Protein AF-A0A349ULS3-F1 (afdb_monomer)

Foldseek 3Di:
DVVVVVVVVVVLVVVVVQCVQWAFAAWDPDVFTWTQIPNDIDGQQDDDPQWGFPDTDHFWTWTDHPRDIDIDGHDD

pLDDT: mean 91.81, std 7.15, range [60.22, 97.5]

Solvent-accessible surface area 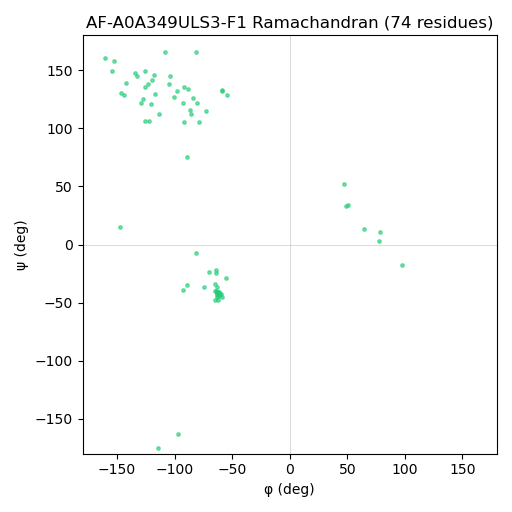(backbone atoms only — not comparable to full-atom values): 4420 Å² total; per-residue (Å²): 114,68,69,60,54,54,51,52,52,52,51,53,52,52,51,55,57,55,52,68,76,57,45,41,76,48,51,44,86,57,102,66,46,35,35,30,43,75,95,37,83,43,41,69,72,38,74,56,99,78,26,32,29,70,43,72,48,85,58,33,35,33,32,31,42,97,89,47,76,45,78,44,56,49,74,129

Secondary structure (DSSP, 8-state):
-HHHHHHHHHHHHHHHHHHTT--EEEEE-SSS-EEEETTEEEETT-EETTEEEEEE-SSEEEEEETTEEEEEEP--

Radius of gyration: 13.6 Å; Cα contacts (8 Å, |Δi|>4): 128; chains: 1; bounding box: 42×17×34 Å

Sequence (76 aa):
AEQQAAQREQEVQAIHAQARALNLQSTMLGAVPTALLNDRVLRVGEWVNGFRVAEIGASWCVVEKSGVQIRLMMKN

Structure (mmCIF, N/CA/C/O backbone):
data_AF-A0A349ULS3-F1
#
_entry.id   AF-A0A349ULS3-F1
#
loop_
_atom_site.group_PDB
_atom_site.id
_atom_site.type_symbol
_atom_site.label_atom_id
_atom_site.label_alt_id
_atom_site.label_comp_id
_atom_site.label_asym_id
_atom_site.label_entity_id
_atom_site.label_seq_id
_atom_site.pdbx_PDB_ins_code
_atom_site.Cartn_x
_atom_site.Cartn_y
_atom_site.Cartn_z
_atom_site.occupancy
_atom_site.B_iso_or_equiv
_atom_site.auth_seq_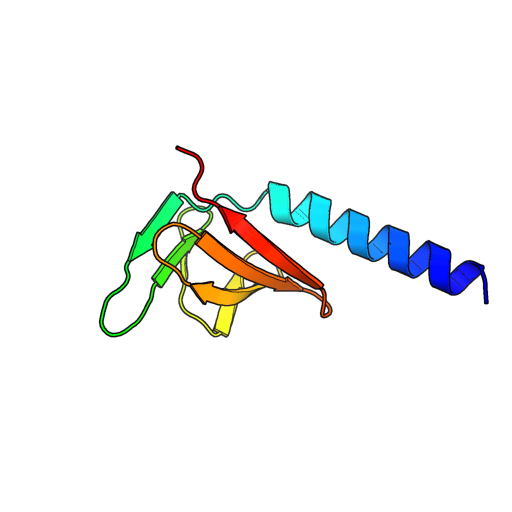id
_atom_site.auth_comp_id
_atom_site.auth_asym_id
_atom_site.auth_atom_id
_atom_site.pdbx_PDB_model_num
ATOM 1 N N . ALA A 1 1 ? -27.202 0.648 14.749 1.00 64.12 1 ALA A N 1
ATOM 2 C CA . ALA A 1 1 ? -26.348 1.516 13.910 1.00 64.12 1 ALA A CA 1
ATOM 3 C C . ALA A 1 1 ? -24.999 1.799 14.582 1.00 64.12 1 ALA A C 1
ATOM 5 O O . ALA A 1 1 ? -23.978 1.605 13.939 1.00 64.12 1 ALA A O 1
ATOM 6 N N . GLU A 1 2 ? -24.958 2.147 15.873 1.00 70.12 2 GLU A N 1
ATOM 7 C CA . GLU A 1 2 ? -23.699 2.435 16.599 1.00 70.12 2 GLU A CA 1
ATOM 8 C C . GLU A 1 2 ? -22.737 1.240 16.715 1.00 70.12 2 GLU A C 1
ATOM 10 O O . GLU A 1 2 ? -21.528 1.402 16.577 1.00 70.12 2 GLU A O 1
ATOM 15 N N . GLN A 1 3 ? -23.257 0.019 16.880 1.00 74.75 3 GLN A N 1
ATOM 16 C CA . GLN A 1 3 ? -22.422 -1.186 17.005 1.00 74.75 3 GLN A CA 1
ATOM 17 C C . GLN A 1 3 ? -21.613 -1.504 15.733 1.00 74.75 3 GLN A C 1
ATOM 19 O O . GLN A 1 3 ? -20.484 -1.976 15.829 1.00 74.75 3 GLN A O 1
ATOM 24 N N . GLN A 1 4 ? -22.158 -1.213 14.545 1.00 77.00 4 GLN A N 1
ATOM 25 C CA . GLN A 1 4 ? -21.458 -1.425 13.270 1.00 77.00 4 GLN A CA 1
ATOM 26 C C . GLN A 1 4 ? -20.365 -0.380 13.029 1.00 77.00 4 GLN A C 1
ATOM 28 O O . GLN A 1 4 ? -19.311 -0.717 12.493 1.00 77.00 4 GLN A O 1
ATOM 33 N N . ALA A 1 5 ? -20.595 0.873 13.431 1.00 82.12 5 ALA A N 1
ATOM 34 C CA . ALA A 1 5 ? -19.590 1.927 13.320 1.00 82.12 5 ALA A CA 1
ATOM 35 C C . ALA A 1 5 ? -18.378 1.620 14.214 1.00 82.12 5 ALA A C 1
ATOM 37 O O . ALA A 1 5 ? -17.252 1.598 13.723 1.00 82.12 5 ALA A O 1
ATOM 38 N N . ALA A 1 6 ? -18.626 1.255 15.476 1.00 84.44 6 ALA A N 1
ATOM 39 C CA . ALA A 1 6 ? -17.571 0.889 16.420 1.00 84.44 6 ALA A CA 1
ATOM 40 C C . ALA A 1 6 ? -16.761 -0.335 15.952 1.00 84.44 6 ALA A C 1
ATOM 42 O O . ALA A 1 6 ? -15.535 -0.342 16.042 1.00 84.44 6 ALA A O 1
ATOM 43 N N . GLN A 1 7 ? -17.424 -1.359 15.400 1.00 85.06 7 GLN A N 1
ATOM 44 C CA . GLN A 1 7 ? -16.734 -2.528 14.841 1.00 85.06 7 GLN A CA 1
ATOM 45 C C . GLN A 1 7 ? -15.850 -2.162 13.647 1.00 85.06 7 GLN A C 1
ATOM 47 O O . GLN A 1 7 ? -14.710 -2.616 13.564 1.00 85.06 7 GLN A O 1
ATOM 52 N N . ARG A 1 8 ? -16.343 -1.310 12.742 1.00 86.44 8 ARG A N 1
ATOM 53 C CA . ARG A 1 8 ? -15.571 -0.878 11.574 1.00 86.44 8 ARG A CA 1
ATOM 54 C C . ARG A 1 8 ? -14.348 -0.058 11.973 1.00 86.44 8 ARG A C 1
ATOM 56 O O . ARG A 1 8 ? -13.276 -0.242 11.405 1.00 86.44 8 ARG A O 1
ATOM 63 N N . GLU A 1 9 ? -14.486 0.819 12.961 1.00 88.38 9 GLU A N 1
ATOM 64 C CA . GLU A 1 9 ? -13.359 1.578 13.508 1.00 88.38 9 GLU A CA 1
ATOM 65 C C . GLU A 1 9 ? -12.307 0.651 14.123 1.00 88.38 9 GLU A C 1
ATOM 67 O O . GLU A 1 9 ? -11.119 0.800 13.835 1.00 88.38 9 GLU A O 1
ATOM 72 N N . GLN A 1 10 ? -12.728 -0.350 14.903 1.00 90.19 10 GLN A N 1
ATOM 73 C CA . GLN A 1 10 ? -11.821 -1.352 15.469 1.00 90.19 10 GLN A CA 1
ATOM 74 C C . GLN A 1 10 ? -11.082 -2.145 14.384 1.00 90.19 10 GLN A C 1
ATOM 76 O O . GLN A 1 10 ? -9.873 -2.353 14.498 1.00 90.19 10 GLN A O 1
ATOM 81 N N . GLU A 1 11 ? -11.774 -2.546 13.314 1.00 91.00 11 GLU A N 1
ATOM 82 C CA . GLU A 1 11 ? -11.160 -3.247 12.183 1.00 91.00 11 GLU A CA 1
ATOM 83 C C . GLU A 1 11 ? -10.107 -2.376 11.487 1.00 91.00 11 GLU A C 1
ATOM 85 O O . GLU A 1 11 ? -8.973 -2.812 11.287 1.00 91.00 11 GLU A O 1
ATOM 90 N N . VAL A 1 12 ? -10.442 -1.119 11.183 1.00 92.00 12 VAL A N 1
ATOM 91 C CA . VAL A 1 12 ? -9.511 -0.168 10.558 1.00 92.00 12 VAL A CA 1
ATOM 92 C C . VAL A 1 12 ? -8.269 0.024 11.432 1.00 92.00 12 VAL A C 1
ATOM 94 O O . VAL A 1 12 ? -7.145 -0.050 10.932 1.00 92.00 12 VAL A O 1
ATOM 97 N N . GLN A 1 13 ? -8.439 0.197 12.746 1.00 92.19 13 GLN A N 1
ATOM 98 C CA . GLN A 1 13 ? -7.315 0.328 13.678 1.00 92.19 13 GLN A CA 1
ATOM 99 C C . GLN A 1 13 ? -6.443 -0.933 13.718 1.00 92.19 13 GLN A C 1
ATOM 101 O O . GLN A 1 13 ? -5.212 -0.835 13.711 1.00 92.19 13 GLN A O 1
ATOM 106 N N . ALA A 1 14 ? -7.052 -2.121 13.699 1.00 93.00 14 ALA A N 1
ATOM 107 C CA . ALA A 1 14 ? -6.319 -3.381 13.639 1.00 93.00 14 ALA A CA 1
ATOM 108 C C . ALA A 1 14 ? -5.507 -3.508 12.339 1.00 93.00 14 ALA A C 1
ATOM 110 O O . ALA A 1 14 ? -4.347 -3.924 12.379 1.00 93.00 14 ALA A O 1
ATOM 111 N N . ILE A 1 15 ? -6.069 -3.099 11.198 1.00 94.12 15 ILE A N 1
ATOM 112 C CA . ILE A 1 15 ? -5.364 -3.082 9.908 1.00 94.12 15 ILE A CA 1
ATOM 113 C C . ILE A 1 15 ? -4.178 -2.109 9.961 1.00 94.12 15 ILE A C 1
ATOM 115 O O . ILE A 1 15 ? -3.070 -2.478 9.568 1.00 94.12 15 ILE A O 1
ATOM 119 N N . HIS A 1 16 ? -4.359 -0.906 10.513 1.00 92.62 16 HIS A N 1
ATOM 120 C CA . HIS A 1 16 ? -3.256 0.040 10.707 1.00 92.62 16 HIS A CA 1
ATOM 121 C C . HIS A 1 16 ? -2.151 -0.525 11.603 1.00 92.62 16 HIS A C 1
ATOM 123 O O . HIS A 1 16 ? -0.971 -0.370 11.285 1.00 92.62 16 HIS A O 1
ATOM 129 N N . ALA A 1 17 ? -2.504 -1.201 12.698 1.00 92.44 17 ALA A N 1
ATOM 130 C CA . ALA A 1 17 ? -1.533 -1.846 13.577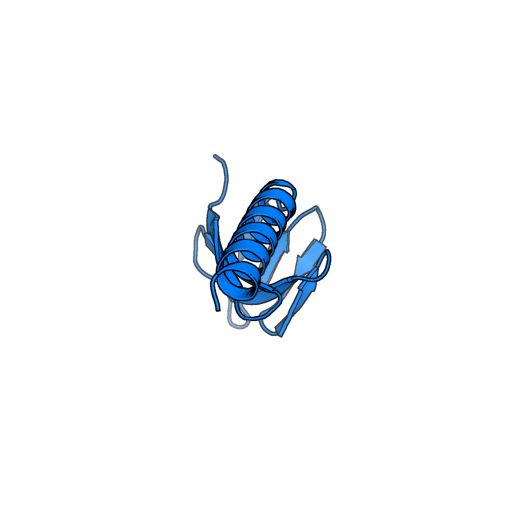 1.00 92.44 17 ALA A CA 1
ATOM 131 C C . ALA A 1 17 ? -0.755 -2.957 12.851 1.00 92.44 17 ALA A C 1
ATOM 133 O O . ALA A 1 17 ? 0.469 -3.014 12.958 1.00 92.44 17 ALA A O 1
ATOM 134 N N . GLN A 1 18 ? -1.436 -3.788 12.056 1.00 92.81 18 GLN A N 1
ATOM 135 C CA . GLN A 1 18 ? -0.800 -4.836 11.250 1.00 92.81 18 GLN A CA 1
ATOM 136 C C . GLN A 1 18 ? 0.136 -4.258 10.183 1.00 92.81 18 GLN A C 1
ATOM 138 O O . GLN A 1 18 ? 1.232 -4.778 9.981 1.00 92.81 18 GLN A O 1
ATOM 143 N N . ALA A 1 19 ? -0.248 -3.157 9.536 1.00 92.88 19 ALA A N 1
ATOM 144 C CA . ALA A 1 19 ? 0.587 -2.503 8.534 1.00 92.88 19 ALA A CA 1
ATOM 145 C C . ALA A 1 19 ? 1.892 -1.937 9.118 1.00 92.88 19 ALA A C 1
ATOM 147 O O . ALA A 1 19 ? 2.881 -1.846 8.400 1.00 92.88 19 ALA A O 1
ATOM 148 N N . ARG A 1 20 ? 1.954 -1.621 10.423 1.00 90.00 20 ARG A N 1
ATOM 149 C CA . ARG A 1 20 ? 3.211 -1.201 11.080 1.00 90.00 20 ARG A CA 1
ATOM 150 C C . ARG A 1 20 ? 4.279 -2.2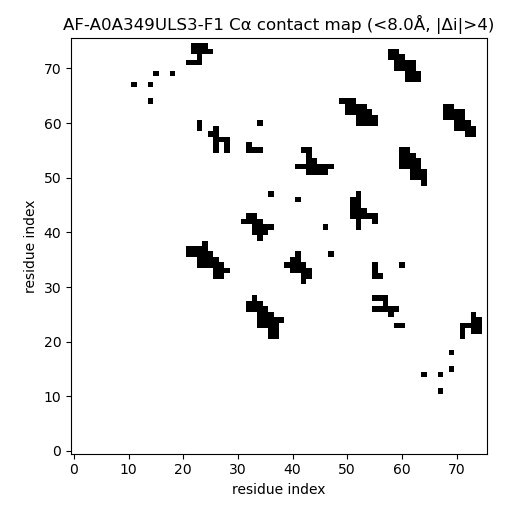98 11.103 1.00 90.00 20 ARG A C 1
ATOM 152 O O . ARG A 1 20 ? 5.456 -1.971 11.239 1.00 90.00 20 ARG A O 1
ATOM 159 N N . ALA A 1 21 ? 3.879 -3.566 10.979 1.00 90.44 21 ALA A N 1
ATOM 160 C CA . ALA A 1 21 ? 4.792 -4.701 10.850 1.00 90.44 21 ALA A CA 1
ATOM 161 C C . ALA A 1 21 ? 5.309 -4.894 9.413 1.00 90.44 21 ALA A C 1
ATOM 163 O O . ALA A 1 21 ? 6.175 -5.737 9.178 1.00 90.44 21 ALA A O 1
ATOM 164 N N . LEU A 1 22 ? 4.780 -4.143 8.442 1.00 92.94 22 LEU A N 1
ATOM 165 C CA . LEU A 1 22 ? 5.358 -4.055 7.109 1.00 92.94 22 LEU A CA 1
ATOM 166 C C . LEU A 1 22 ? 6.468 -3.008 7.126 1.00 92.94 22 LEU A C 1
ATOM 168 O O . LEU A 1 22 ? 6.262 -1.856 7.514 1.00 92.94 22 LEU A O 1
ATOM 172 N N . ASN A 1 23 ? 7.648 -3.416 6.687 1.00 93.56 23 ASN A N 1
ATOM 173 C CA . ASN A 1 23 ? 8.795 -2.547 6.532 1.00 93.56 23 ASN A CA 1
ATOM 174 C C . ASN A 1 23 ? 9.139 -2.429 5.050 1.00 93.56 23 ASN A C 1
ATOM 176 O O . ASN A 1 23 ? 9.561 -3.408 4.430 1.00 93.56 23 ASN A O 1
ATOM 180 N N . LEU A 1 24 ? 8.947 -1.235 4.488 1.00 95.00 24 LEU A N 1
ATOM 181 C CA . LEU A 1 24 ? 9.398 -0.925 3.139 1.00 95.00 24 LEU A CA 1
ATOM 182 C C . LEU A 1 24 ? 10.898 -0.645 3.188 1.00 95.00 24 LEU A C 1
ATOM 184 O O . LEU A 1 24 ? 11.323 0.401 3.671 1.00 95.00 24 LEU A O 1
ATOM 188 N N . GLN A 1 25 ? 11.682 -1.602 2.706 1.00 95.00 25 GLN A N 1
ATOM 189 C CA . GLN A 1 25 ? 13.141 -1.551 2.741 1.00 95.00 25 GLN A CA 1
ATOM 190 C C . GLN A 1 25 ? 13.717 -0.868 1.498 1.00 95.00 25 GLN A C 1
ATOM 192 O O . GLN A 1 25 ? 14.739 -0.199 1.584 1.00 95.00 25 GLN A O 1
ATOM 197 N N . SER A 1 26 ? 13.089 -1.049 0.335 1.00 94.31 26 SER A N 1
ATOM 198 C CA . SER A 1 26 ? 13.543 -0.453 -0.924 1.00 94.31 26 SER A CA 1
ATOM 199 C C . SER A 1 26 ? 12.423 -0.422 -1.960 1.00 94.31 26 SER A C 1
ATOM 201 O O . SER A 1 26 ? 11.456 -1.184 -1.872 1.00 94.31 26 SER A O 1
ATOM 203 N N . THR A 1 27 ? 12.568 0.434 -2.967 1.00 95.69 27 THR A N 1
ATOM 204 C CA . THR A 1 27 ? 11.737 0.427 -4.174 1.00 95.69 27 THR A CA 1
ATOM 205 C C . THR A 1 27 ? 12.624 0.526 -5.408 1.00 95.69 27 THR A C 1
ATOM 207 O O . THR A 1 27 ? 13.669 1.175 -5.396 1.00 95.69 27 THR A O 1
ATOM 210 N N . MET A 1 28 ? 12.215 -0.138 -6.481 1.00 94.88 28 MET A N 1
ATOM 211 C CA . MET A 1 28 ? 12.889 -0.104 -7.772 1.00 94.88 28 MET A CA 1
ATOM 212 C C . MET A 1 28 ? 11.868 0.294 -8.830 1.00 94.88 28 MET A C 1
ATOM 214 O O . MET A 1 28 ? 10.996 -0.491 -9.213 1.00 94.88 28 MET A O 1
ATOM 218 N N . LEU A 1 29 ? 11.980 1.535 -9.298 1.00 92.38 29 LEU A N 1
ATOM 219 C CA . LEU A 1 29 ? 11.144 2.098 -10.353 1.00 92.38 29 LEU A CA 1
ATOM 220 C C . LEU A 1 29 ? 11.776 1.835 -11.726 1.00 92.38 29 LEU A C 1
ATOM 222 O O . LEU A 1 29 ? 12.394 2.713 -12.321 1.00 92.38 29 LEU A O 1
ATOM 226 N N . GLY A 1 30 ? 11.677 0.591 -12.195 1.00 88.69 30 GLY A N 1
ATOM 227 C CA . GLY A 1 30 ? 12.020 0.213 -13.569 1.00 88.69 30 GLY A CA 1
ATOM 228 C C . GLY A 1 30 ? 10.788 0.162 -14.477 1.00 88.69 30 GLY A C 1
ATOM 229 O O . GLY A 1 30 ? 9.714 0.632 -14.110 1.00 88.69 30 GLY A O 1
ATOM 230 N N . ALA A 1 31 ? 10.913 -0.497 -15.635 1.00 89.44 31 ALA A N 1
ATOM 231 C CA . ALA A 1 31 ? 9.771 -0.784 -16.516 1.00 89.44 31 ALA A CA 1
ATOM 232 C C . ALA A 1 31 ? 8.639 -1.542 -15.794 1.00 89.44 31 ALA A C 1
ATOM 234 O O . ALA A 1 31 ? 7.469 -1.397 -16.137 1.00 89.44 31 ALA A O 1
ATOM 235 N N . VAL A 1 32 ? 8.995 -2.331 -14.774 1.00 90.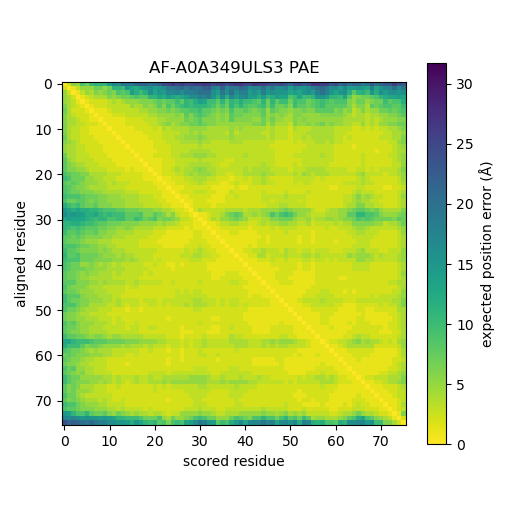44 32 VAL A N 1
ATOM 236 C CA . VAL A 1 32 ? 8.058 -2.962 -13.844 1.00 90.44 32 VAL A CA 1
ATOM 237 C C . VAL A 1 32 ? 8.423 -2.517 -12.425 1.00 90.44 32 VAL A C 1
ATOM 239 O O . VAL A 1 32 ? 9.440 -2.979 -11.897 1.00 90.44 32 VAL A O 1
ATOM 242 N N . PRO A 1 33 ? 7.632 -1.627 -11.800 1.00 94.31 33 PRO A N 1
ATOM 243 C CA . PRO A 1 33 ? 7.863 -1.191 -10.429 1.00 94.31 33 PRO A CA 1
ATOM 244 C C . PRO A 1 33 ? 7.837 -2.368 -9.449 1.00 94.31 33 PRO A C 1
ATOM 246 O O . PRO A 1 33 ? 6.936 -3.211 -9.494 1.00 94.31 33 PRO A O 1
ATOM 249 N N . THR A 1 34 ? 8.824 -2.421 -8.557 1.00 96.88 34 THR A N 1
ATOM 250 C CA . THR A 1 34 ? 8.935 -3.447 -7.509 1.00 96.88 34 THR A CA 1
ATOM 251 C C . THR A 1 34 ? 9.289 -2.820 -6.162 1.00 96.88 34 THR A C 1
ATOM 253 O O . THR A 1 34 ? 9.976 -1.801 -6.098 1.00 96.88 34 THR A O 1
ATOM 256 N N . ALA A 1 35 ? 8.805 -3.416 -5.077 1.00 96.75 35 ALA A N 1
ATOM 257 C CA . ALA A 1 35 ? 9.038 -2.979 -3.707 1.00 96.75 35 ALA A CA 1
ATOM 258 C C . ALA A 1 35 ? 9.601 -4.141 -2.889 1.00 96.75 35 ALA A C 1
ATOM 260 O O . ALA A 1 35 ? 9.100 -5.259 -2.976 1.00 96.75 35 ALA A O 1
ATOM 261 N N . LEU A 1 36 ? 10.627 -3.877 -2.086 1.00 95.56 36 LEU A N 1
ATOM 262 C CA . LEU A 1 36 ? 11.157 -4.825 -1.116 1.00 95.56 36 LEU A CA 1
ATOM 263 C C . LEU A 1 36 ? 10.444 -4.594 0.222 1.00 95.56 36 LEU A C 1
ATOM 265 O O . LEU A 1 36 ? 10.683 -3.592 0.899 1.00 95.56 36 LEU A O 1
ATOM 269 N N . LEU A 1 37 ? 9.537 -5.503 0.571 1.00 94.69 37 LEU A N 1
ATOM 270 C CA . LEU A 1 37 ? 8.733 -5.475 1.790 1.00 94.69 37 LEU A CA 1
ATOM 271 C C . LEU A 1 37 ? 9.010 -6.741 2.596 1.00 94.69 37 LEU A C 1
ATOM 273 O O . LEU A 1 37 ? 8.760 -7.841 2.105 1.00 94.69 37 LEU A O 1
ATOM 277 N N . ASN A 1 38 ? 9.487 -6.586 3.834 1.00 91.69 38 ASN A N 1
ATOM 278 C CA . ASN A 1 38 ? 9.820 -7.706 4.727 1.00 91.69 38 ASN A CA 1
ATOM 279 C C . ASN A 1 38 ? 10.660 -8.791 4.019 1.00 91.69 38 ASN A C 1
ATOM 281 O O . ASN A 1 38 ? 10.266 -9.956 3.987 1.00 91.69 38 ASN A O 1
ATOM 285 N N . ASP A 1 39 ? 11.763 -8.381 3.382 1.00 91.25 39 ASP A N 1
ATOM 286 C CA . ASP A 1 39 ? 12.701 -9.249 2.652 1.00 91.25 39 ASP A CA 1
ATOM 287 C C . ASP A 1 39 ? 12.112 -9.956 1.414 1.00 91.25 39 ASP A C 1
ATOM 289 O O . ASP A 1 39 ? 12.724 -10.862 0.845 1.00 91.25 39 ASP A O 1
ATOM 293 N N . ARG A 1 40 ? 10.929 -9.532 0.948 1.00 94.69 40 ARG A N 1
ATOM 294 C CA . ARG A 1 40 ? 10.280 -10.053 -0.263 1.00 94.69 40 ARG A CA 1
ATOM 295 C C . ARG A 1 40 ? 10.143 -8.965 -1.312 1.00 94.69 40 ARG A C 1
ATOM 297 O O . ARG A 1 40 ? 9.630 -7.883 -1.039 1.00 94.69 40 ARG A O 1
ATOM 304 N N . VAL A 1 41 ? 10.581 -9.271 -2.529 1.00 95.62 41 VAL A N 1
ATOM 305 C CA . VAL A 1 41 ? 10.363 -8.408 -3.693 1.00 95.62 41 VAL A CA 1
ATOM 306 C C . VAL A 1 41 ? 8.947 -8.643 -4.199 1.00 95.62 41 VAL A C 1
ATOM 308 O O . VAL A 1 41 ? 8.598 -9.771 -4.537 1.00 95.62 41 VAL A O 1
ATOM 311 N N . LEU A 1 42 ? 8.149 -7.580 -4.235 1.00 96.81 42 LEU A N 1
ATOM 312 C CA . LEU A 1 42 ? 6.747 -7.608 -4.629 1.00 96.81 42 LEU A CA 1
ATOM 313 C C . LEU A 1 42 ? 6.472 -6.615 -5.753 1.00 96.81 42 LEU A C 1
ATOM 315 O O . LEU A 1 42 ? 7.088 -5.548 -5.829 1.00 96.81 42 LEU A O 1
ATOM 319 N N . ARG A 1 43 ? 5.507 -6.949 -6.601 1.00 96.94 43 ARG A N 1
ATOM 320 C CA . ARG A 1 43 ? 4.964 -6.094 -7.664 1.00 96.94 43 ARG A CA 1
ATOM 321 C C . ARG A 1 43 ? 3.561 -5.618 -7.320 1.00 96.94 43 ARG A C 1
ATOM 323 O O . ARG A 1 43 ? 2.887 -6.182 -6.459 1.00 96.94 43 ARG A O 1
ATOM 330 N N . VAL A 1 44 ? 3.091 -4.610 -8.053 1.00 96.38 44 VAL A N 1
ATOM 331 C CA . VAL A 1 44 ? 1.680 -4.205 -8.015 1.00 96.38 44 VAL A CA 1
ATOM 332 C C . VAL A 1 44 ? 0.788 -5.413 -8.309 1.00 96.38 44 VAL A C 1
ATOM 334 O O . VAL A 1 44 ? 0.976 -6.124 -9.293 1.00 96.38 44 VAL A O 1
ATOM 337 N N . GLY A 1 45 ? -0.185 -5.643 -7.432 1.00 96.50 45 GLY A N 1
ATOM 338 C CA . GLY A 1 45 ? -1.125 -6.754 -7.489 1.00 96.50 45 GLY A CA 1
ATOM 339 C C . GLY A 1 45 ? -0.767 -7.953 -6.610 1.00 96.50 45 GLY A C 1
ATOM 340 O O . GLY A 1 45 ? -1.669 -8.740 -6.320 1.00 96.50 45 GLY A O 1
ATOM 341 N N . GLU A 1 46 ? 0.482 -8.082 -6.156 1.00 97.00 46 GLU A N 1
ATOM 342 C CA . GLU A 1 46 ? 0.923 -9.186 -5.293 1.00 97.00 46 GLU A CA 1
ATOM 343 C C . GLU A 1 46 ? 0.579 -8.952 -3.817 1.00 97.00 46 GLU A C 1
ATOM 345 O O . GLU A 1 46 ? 0.228 -7.845 -3.410 1.00 97.00 46 GLU A O 1
ATOM 350 N N . TRP A 1 47 ? 0.665 -10.013 -3.008 1.00 95.56 47 TRP A N 1
ATOM 351 C CA . TRP A 1 47 ? 0.202 -10.015 -1.620 1.00 95.56 47 TRP A CA 1
ATOM 352 C C . TRP A 1 47 ? 1.318 -10.300 -0.611 1.00 95.56 47 TRP A C 1
ATOM 354 O O . TRP A 1 47 ? 2.153 -11.180 -0.816 1.00 95.56 47 TRP A O 1
ATOM 364 N N . VAL A 1 48 ? 1.272 -9.615 0.534 1.00 94.50 48 VAL A N 1
ATOM 365 C CA . VAL A 1 48 ? 2.154 -9.825 1.691 1.00 94.50 48 VAL A CA 1
ATOM 366 C C . VAL A 1 48 ? 1.394 -9.615 2.995 1.00 94.50 48 VAL A C 1
ATOM 368 O 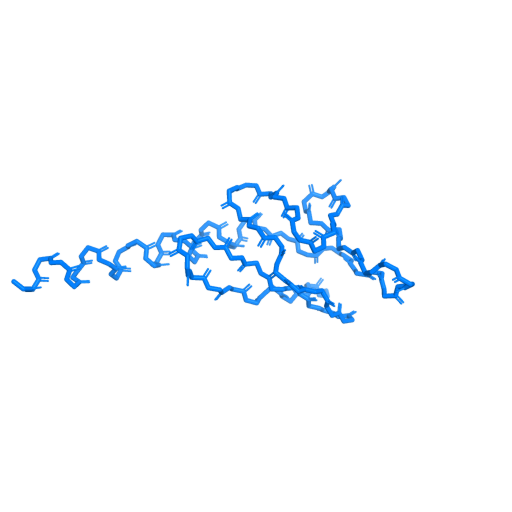O . VAL A 1 48 ? 0.722 -8.608 3.177 1.00 94.50 48 VAL A O 1
ATOM 371 N N . ASN A 1 49 ? 1.464 -10.579 3.916 1.00 91.06 49 ASN A N 1
ATOM 372 C CA . ASN A 1 49 ? 0.791 -10.529 5.226 1.00 91.06 49 ASN A CA 1
ATOM 373 C C . ASN A 1 49 ? -0.709 -10.145 5.158 1.00 91.06 49 ASN A C 1
ATOM 375 O O . ASN A 1 49 ? -1.257 -9.485 6.046 1.00 91.06 49 ASN A O 1
ATOM 379 N N . GLY A 1 50 ? -1.385 -10.559 4.082 1.00 93.44 50 GLY A N 1
ATOM 380 C CA . GLY A 1 50 ? -2.793 -10.249 3.825 1.00 93.44 50 GLY A CA 1
ATOM 381 C C . GLY A 1 50 ? -3.060 -8.839 3.292 1.00 93.44 50 GLY A C 1
ATOM 382 O O . GLY A 1 50 ? -4.217 -8.439 3.253 1.00 93.44 50 GLY A O 1
ATOM 383 N N . PHE A 1 51 ? -2.026 -8.099 2.893 1.00 96.50 51 PHE A N 1
ATOM 384 C CA . PHE A 1 51 ? -2.131 -6.839 2.166 1.00 96.50 51 PHE A CA 1
ATOM 385 C C . PHE A 1 51 ? -1.770 -7.034 0.699 1.00 96.50 51 PHE A C 1
ATOM 387 O O . PHE A 1 51 ? -0.789 -7.708 0.393 1.00 96.50 51 PHE A O 1
ATOM 394 N N . ARG A 1 52 ? -2.521 -6.409 -0.201 1.00 97.50 52 ARG A N 1
ATOM 395 C CA . ARG A 1 52 ? -2.213 -6.341 -1.627 1.00 97.50 52 ARG A CA 1
ATOM 396 C C . ARG A 1 52 ? -1.404 -5.088 -1.918 1.00 97.50 52 ARG A C 1
ATOM 398 O O . ARG A 1 52 ? -1.771 -4.012 -1.462 1.00 97.50 52 ARG A O 1
ATOM 405 N N . VAL A 1 53 ? -0.349 -5.190 -2.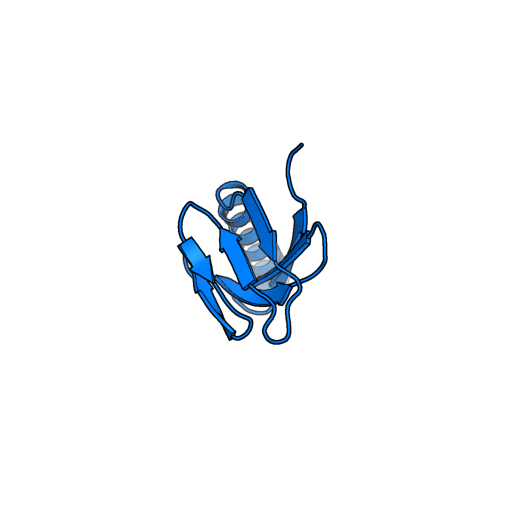713 1.00 97.25 53 VAL A N 1
ATOM 406 C CA . VAL A 1 53 ? 0.360 -4.014 -3.223 1.00 97.25 53 VAL A CA 1
ATOM 407 C C . VAL A 1 53 ? -0.514 -3.343 -4.279 1.00 97.25 53 VAL A C 1
ATOM 409 O O . VAL A 1 53 ? -0.797 -3.933 -5.320 1.00 97.25 53 VAL A O 1
ATOM 412 N N . ALA A 1 54 ? -0.961 -2.123 -4.006 1.00 97.38 54 ALA A N 1
ATOM 413 C CA . ALA A 1 54 ? -1.805 -1.350 -4.910 1.00 97.38 54 ALA A CA 1
ATOM 414 C C . ALA A 1 54 ? -0.973 -0.431 -5.813 1.00 97.38 54 ALA A C 1
ATOM 416 O O . ALA A 1 54 ? -1.264 -0.311 -6.999 1.00 97.38 54 ALA A O 1
ATOM 417 N N . GLU A 1 55 ? 0.086 0.175 -5.272 1.00 97.06 55 GLU A N 1
ATOM 418 C CA . GLU A 1 55 ? 0.931 1.117 -6.008 1.00 97.06 55 GLU A CA 1
ATOM 419 C C . GLU A 1 55 ? 2.347 1.161 -5.423 1.00 97.06 55 GLU A C 1
ATOM 421 O O . GLU A 1 55 ? 2.539 0.971 -4.222 1.00 97.06 55 GLU A O 1
ATOM 426 N N . ILE A 1 56 ? 3.347 1.421 -6.266 1.00 97.44 56 ILE A N 1
ATOM 427 C CA . ILE A 1 56 ? 4.753 1.532 -5.867 1.00 97.44 56 ILE A CA 1
ATOM 428 C C . ILE A 1 56 ? 5.308 2.842 -6.426 1.00 97.44 56 ILE A C 1
ATOM 430 O O . ILE A 1 56 ? 5.301 3.053 -7.638 1.00 97.44 56 ILE A O 1
ATOM 434 N N . GLY A 1 57 ? 5.809 3.699 -5.539 1.00 95.81 57 GLY A N 1
ATOM 435 C CA . GLY A 1 57 ? 6.508 4.939 -5.866 1.00 95.81 57 GLY A CA 1
ATOM 436 C C . GLY A 1 57 ? 7.978 4.903 -5.443 1.00 95.81 57 GLY A C 1
ATOM 437 O O . GLY A 1 57 ? 8.478 3.884 -4.986 1.00 95.81 57 GLY A O 1
ATOM 438 N N . ALA A 1 58 ? 8.684 6.028 -5.596 1.00 92.56 58 ALA A N 1
ATOM 439 C CA . ALA A 1 58 ? 10.153 6.085 -5.479 1.00 92.56 58 ALA A CA 1
ATOM 440 C C . ALA A 1 58 ? 10.703 5.881 -4.057 1.00 92.56 58 ALA A C 1
ATOM 442 O O . ALA A 1 58 ? 11.869 5.557 -3.870 1.00 92.56 58 ALA A O 1
ATOM 443 N N . SER A 1 59 ? 9.883 6.146 -3.046 1.00 93.25 59 SER A N 1
ATOM 444 C CA . SER A 1 59 ? 10.246 6.048 -1.625 1.00 93.25 59 SER A CA 1
ATOM 445 C C . SER A 1 59 ? 9.054 5.624 -0.768 1.00 93.25 59 SER A C 1
ATOM 447 O O . SER A 1 59 ? 9.037 5.788 0.454 1.00 93.25 59 SER A O 1
ATOM 449 N N . TRP A 1 60 ? 8.012 5.120 -1.425 1.00 95.25 60 TRP A N 1
ATOM 450 C CA . TRP A 1 60 ? 6.745 4.786 -0.805 1.00 95.25 60 TRP A CA 1
ATOM 451 C C . TRP A 1 60 ? 6.046 3.672 -1.575 1.00 95.25 60 TRP A C 1
ATOM 453 O O . TRP A 1 60 ? 6.297 3.451 -2.756 1.00 95.25 60 TRP A O 1
ATOM 463 N N . CYS A 1 61 ? 5.143 2.983 -0.897 1.00 96.62 61 CYS A N 1
ATOM 464 C CA . CYS A 1 61 ? 4.314 1.926 -1.459 1.00 96.62 61 CYS A CA 1
ATOM 465 C C . CYS A 1 61 ? 2.920 2.032 -0.839 1.00 96.62 61 CYS A C 1
ATOM 467 O O . CYS A 1 61 ? 2.806 2.298 0.357 1.00 96.62 61 CYS A O 1
ATOM 469 N N . VAL A 1 62 ? 1.862 1.859 -1.626 1.00 97.38 62 VAL A N 1
ATOM 470 C CA . VAL A 1 62 ? 0.493 1.760 -1.109 1.00 97.38 62 VAL A CA 1
ATOM 471 C C . VAL A 1 62 ? 0.107 0.295 -1.064 1.00 97.38 62 VAL A C 1
ATOM 473 O O . VAL A 1 62 ? 0.191 -0.422 -2.062 1.00 97.38 62 VAL A O 1
ATOM 476 N N . VAL A 1 63 ? -0.341 -0.134 0.108 1.00 97.19 63 VAL A N 1
ATOM 477 C CA . VAL A 1 63 ? -0.866 -1.472 0.339 1.00 97.19 63 VAL A CA 1
ATOM 478 C C . VAL A 1 63 ? -2.327 -1.396 0.760 1.00 97.19 63 VAL A C 1
ATOM 480 O O . VAL A 1 63 ? -2.733 -0.466 1.451 1.00 97.19 63 VAL A O 1
ATOM 483 N N . GLU A 1 64 ? -3.123 -2.373 0.352 1.00 97.50 64 GLU A N 1
ATOM 484 C CA . GLU A 1 64 ? -4.559 -2.420 0.611 1.00 97.50 64 GLU A CA 1
ATOM 485 C C . GLU A 1 64 ? -4.945 -3.705 1.341 1.00 97.50 64 GLU A C 1
ATOM 487 O O . GLU A 1 64 ? -4.471 -4.791 1.002 1.00 97.50 64 GLU A O 1
ATOM 492 N N . LYS A 1 65 ? -5.838 -3.595 2.327 1.00 95.75 65 LYS A N 1
ATOM 493 C CA . LYS A 1 65 ? -6.466 -4.741 2.993 1.00 95.75 65 LYS 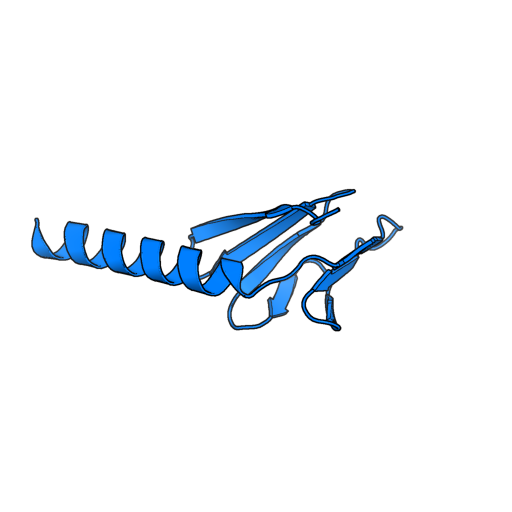A CA 1
ATOM 494 C C . LYS A 1 65 ? -7.894 -4.399 3.393 1.00 95.75 65 LYS A C 1
ATOM 496 O O . LYS A 1 65 ? -8.123 -3.353 3.988 1.00 95.75 65 LYS A O 1
ATOM 501 N N . SER A 1 66 ? -8.850 -5.265 3.054 1.00 91.06 66 SER A N 1
ATOM 502 C CA . SER A 1 66 ? -10.285 -5.056 3.328 1.00 91.06 66 SER A CA 1
ATOM 503 C C . SER A 1 66 ? -10.815 -3.683 2.865 1.00 91.06 66 SER A C 1
ATOM 505 O O . SER A 1 66 ? -11.667 -3.084 3.516 1.00 91.06 66 SER A O 1
ATOM 507 N N . GLY A 1 67 ? -10.284 -3.144 1.759 1.00 91.50 67 GLY A N 1
ATOM 508 C CA . GLY A 1 67 ? -10.643 -1.816 1.242 1.00 91.50 67 GLY A CA 1
ATOM 509 C C . GLY A 1 67 ? -10.016 -0.627 1.985 1.00 91.50 67 GLY A C 1
ATOM 510 O O . GLY A 1 67 ? -10.297 0.518 1.642 1.00 91.50 67 GLY A O 1
ATOM 511 N N . VAL A 1 68 ? -9.159 -0.867 2.982 1.00 93.81 68 VAL A N 1
ATOM 512 C CA . VAL A 1 68 ? -8.358 0.167 3.649 1.00 93.81 68 VAL A CA 1
ATOM 513 C C . VAL A 1 68 ? -7.004 0.261 2.957 1.00 93.81 68 VAL A C 1
ATOM 515 O O . VAL A 1 68 ? -6.263 -0.722 2.902 1.00 93.81 68 VAL A O 1
ATOM 518 N N . GLN A 1 69 ? -6.670 1.449 2.455 1.00 96.00 69 GLN A N 1
ATOM 519 C CA . GLN A 1 69 ? -5.385 1.729 1.820 1.00 96.00 69 GLN A CA 1
ATOM 520 C C . GLN A 1 69 ? -4.434 2.406 2.801 1.00 96.00 69 GLN A C 1
ATOM 522 O O . GLN A 1 69 ? -4.789 3.367 3.481 1.00 96.00 69 GLN A O 1
ATOM 527 N N . ILE A 1 70 ? -3.207 1.903 2.865 1.00 96.00 70 ILE A N 1
ATOM 528 C CA . ILE A 1 70 ? -2.164 2.396 3.753 1.00 96.00 70 ILE A CA 1
ATOM 529 C C . ILE A 1 70 ? -0.927 2.692 2.925 1.00 96.00 70 ILE A C 1
ATOM 531 O O . ILE A 1 70 ? -0.400 1.831 2.224 1.00 96.00 70 ILE A O 1
ATOM 535 N N . ARG A 1 71 ? -0.437 3.923 3.047 1.00 95.94 71 ARG A N 1
ATOM 536 C CA . ARG A 1 71 ? 0.829 4.333 2.455 1.00 95.94 71 ARG A CA 1
ATOM 537 C C . ARG A 1 71 ? 1.970 4.015 3.412 1.00 95.94 71 ARG A C 1
ATOM 539 O O . ARG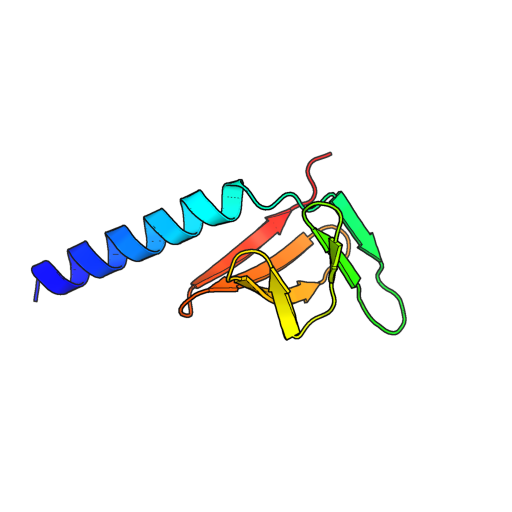 A 1 71 ? 2.059 4.580 4.500 1.00 95.94 71 ARG A O 1
ATOM 546 N N . LEU A 1 72 ? 2.848 3.123 2.984 1.00 94.94 72 LEU A N 1
ATOM 547 C CA . LEU A 1 72 ? 4.118 2.828 3.624 1.00 94.94 72 LEU A CA 1
ATOM 548 C C . LEU A 1 72 ? 5.180 3.768 3.062 1.00 94.94 72 LEU A C 1
ATOM 550 O O . LEU A 1 72 ? 5.289 3.938 1.849 1.00 94.94 72 LEU A O 1
ATOM 554 N N . MET A 1 73 ? 5.970 4.357 3.949 1.00 94.81 73 MET A N 1
ATOM 555 C CA . MET A 1 73 ? 7.148 5.143 3.596 1.00 94.81 73 MET A CA 1
ATOM 556 C C . MET A 1 73 ? 8.392 4.305 3.880 1.00 94.81 73 MET A C 1
ATOM 558 O O . MET A 1 73 ? 8.404 3.551 4.857 1.00 94.81 73 MET A O 1
ATOM 562 N N . MET A 1 74 ? 9.436 4.448 3.060 1.00 91.31 74 MET A N 1
ATOM 563 C CA . MET A 1 74 ? 10.753 3.936 3.438 1.00 91.31 74 MET A CA 1
ATOM 564 C C . MET A 1 74 ? 11.182 4.606 4.742 1.00 91.31 74 MET A C 1
ATOM 566 O O . MET A 1 74 ? 11.071 5.824 4.895 1.00 91.31 74 MET A O 1
ATOM 570 N N . LYS A 1 75 ? 11.641 3.795 5.693 1.00 79.19 75 LYS A N 1
ATOM 571 C CA . LYS A 1 75 ? 12.302 4.301 6.892 1.00 79.19 75 LYS A CA 1
ATOM 572 C C . LYS A 1 75 ? 13.771 4.485 6.528 1.00 79.19 75 LYS A C 1
ATOM 574 O O . LYS A 1 75 ? 14.433 3.497 6.220 1.00 79.19 75 LYS A O 1
ATOM 579 N N . ASN A 1 76 ? 14.216 5.740 6.479 1.00 60.22 76 ASN A N 1
ATOM 580 C CA . ASN A 1 76 ? 15.639 6.071 6.387 1.00 60.22 76 ASN A CA 1
ATOM 581 C C . ASN A 1 76 ? 16.392 5.603 7.633 1.00 60.22 76 ASN A C 1
ATOM 583 O O . ASN A 1 76 ? 15.770 5.604 8.723 1.00 60.22 76 ASN A O 1
#

Nearest PDB structures (foldseek):
  3oss-assembly1_C  TM=8.955E-01  e=1.020E-02  Escherichia coli ETEC H10407
  2m3x-assembly1_A  TM=3.939E-01  e=1.660E+00  Pyrococcus horikoshii OT3
  7qo6-assembly1_H  TM=4.081E-01  e=5.046E+00  Saccharomyces cerevisiae
  6epd-assembly1_I  TM=3.143E-01  e=4.234E+00  Rattus norvegicus

Mean predicted aligned error: 4.05 Å